Protein AF-A0A356PAI2-F1 (afdb_monomer)

Radius of gyration: 28.38 Å; Cα contacts (8 Å, |Δi|>4): 98; chains: 1; bounding box: 57×44×87 Å

Secondary structure (DSSP, 8-state):
-------HHHHHHHHHHHHHHHHHHHHHHHHHSS-HHHHHHHHHHHHTTT-THHHHTTS-HHHHHHHHHHHHHTT--SS---EEEEEEEEGGGTEEEEEEE-SS-EEEEEEES-GGG------SSTTT----TT-

Structure (mmCIF, N/CA/C/O backbone):
data_AF-A0A356PAI2-F1
#
_entry.id   AF-A0A356PAI2-F1
#
loop_
_atom_site.group_PDB
_atom_site.id
_atom_site.type_symbol
_atom_site.label_atom_id
_atom_site.label_alt_id
_atom_site.label_comp_id
_atom_site.label_asym_id
_atom_site.label_entity_id
_atom_site.label_seq_id
_atom_site.pdbx_PDB_ins_code
_atom_site.Cartn_x
_atom_site.Cartn_y
_atom_site.Cartn_z
_atom_site.occupancy
_atom_site.B_iso_or_equiv
_atom_site.auth_seq_id
_atom_site.auth_comp_id
_atom_site.auth_asym_id
_atom_site.auth_atom_id
_atom_site.pdbx_PDB_model_num
ATOM 1 N N . MET A 1 1 ? -6.236 26.605 50.084 1.00 41.16 1 MET A N 1
ATOM 2 C CA . MET A 1 1 ? -6.522 26.037 48.746 1.00 41.16 1 MET A CA 1
ATOM 3 C C . MET A 1 1 ? -6.386 24.516 48.831 1.00 41.16 1 MET A C 1
ATOM 5 O O . MET A 1 1 ? -5.273 24.022 48.938 1.00 41.16 1 MET A O 1
ATOM 9 N N . LYS A 1 2 ? -7.498 23.771 48.929 1.00 40.19 2 LYS A N 1
ATOM 10 C CA . LYS A 1 2 ? -7.482 22.296 49.019 1.00 40.19 2 LYS A CA 1
ATOM 11 C C . LYS A 1 2 ? -7.104 21.744 47.644 1.00 40.19 2 LYS A C 1
ATOM 13 O O . LYS A 1 2 ? -7.922 21.779 46.730 1.00 40.19 2 LYS A O 1
ATOM 18 N N . THR A 1 3 ? -5.875 21.265 47.484 1.00 48.00 3 THR A N 1
ATOM 19 C CA . THR A 1 3 ? -5.478 20.542 46.275 1.00 48.00 3 THR A CA 1
ATOM 20 C C . THR A 1 3 ? -6.226 19.213 46.266 1.00 48.00 3 THR A C 1
ATOM 22 O O . THR A 1 3 ? -5.982 18.320 47.078 1.00 48.00 3 THR A O 1
ATOM 25 N N . GLN A 1 4 ? -7.229 19.118 45.394 1.00 59.03 4 GLN A N 1
ATOM 26 C CA . GLN A 1 4 ? -7.939 17.878 45.116 1.00 59.03 4 GLN A CA 1
ATOM 27 C C . GLN A 1 4 ? -6.893 16.865 44.649 1.00 59.03 4 GLN A C 1
ATOM 29 O O . GLN A 1 4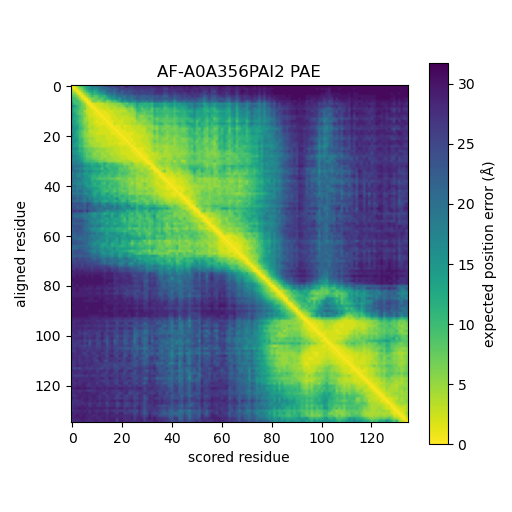 ? -6.366 16.974 43.543 1.00 59.03 4 GLN A O 1
ATOM 34 N N . LYS A 1 5 ? -6.532 15.910 45.512 1.00 60.31 5 LYS A N 1
ATOM 35 C CA . LYS A 1 5 ? -5.698 14.774 45.120 1.00 60.31 5 LYS A CA 1
ATOM 36 C C . LYS A 1 5 ? -6.541 13.946 44.161 1.00 60.31 5 LYS A C 1
ATOM 38 O O . LYS A 1 5 ? -7.322 13.099 44.590 1.00 60.31 5 LYS A O 1
ATOM 43 N N . ILE A 1 6 ? -6.434 14.249 42.870 1.00 64.94 6 ILE A N 1
ATOM 44 C CA . ILE A 1 6 ? -7.003 13.434 41.804 1.00 64.94 6 ILE A CA 1
ATOM 45 C C . ILE A 1 6 ? -6.594 11.994 42.112 1.00 64.94 6 ILE A C 1
ATOM 47 O O . ILE A 1 6 ? -5.418 11.715 42.353 1.00 64.94 6 ILE A O 1
ATOM 51 N N . LYS A 1 7 ? -7.568 11.085 42.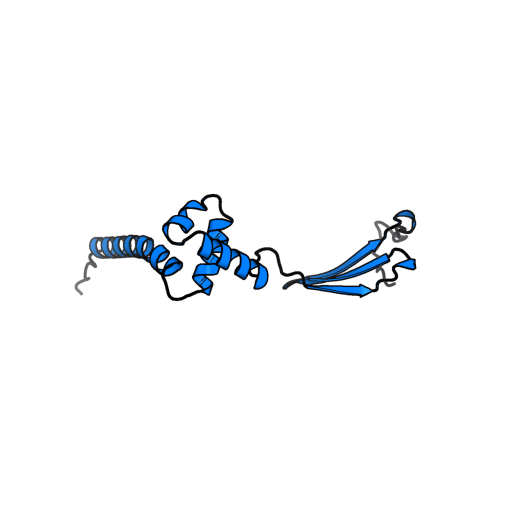199 1.00 72.44 7 LYS A N 1
ATOM 52 C CA . LYS A 1 7 ? -7.312 9.676 42.501 1.00 72.44 7 LYS A CA 1
ATOM 53 C C . LYS A 1 7 ? -6.610 9.059 41.289 1.00 72.44 7 LYS A C 1
ATOM 55 O O . LYS A 1 7 ? -7.256 8.418 40.471 1.00 72.44 7 LYS A O 1
ATOM 60 N N . VAL A 1 8 ? -5.297 9.259 41.160 1.00 77.25 8 VAL A N 1
ATOM 61 C CA . VAL A 1 8 ? -4.484 8.799 40.018 1.00 7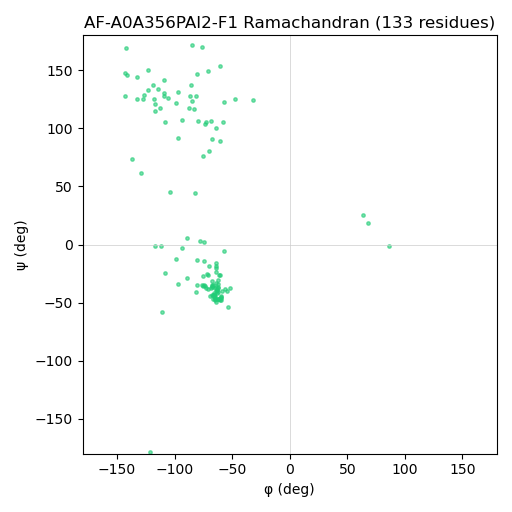7.25 8 VAL A CA 1
ATOM 62 C C . VAL A 1 8 ? -4.697 7.306 39.760 1.00 77.25 8 VAL A C 1
ATOM 64 O O . VAL A 1 8 ? -4.842 6.907 38.614 1.00 77.25 8 VAL A O 1
ATOM 67 N N . LYS A 1 9 ? -4.858 6.494 40.817 1.00 78.94 9 LYS A N 1
ATOM 68 C CA . LYS A 1 9 ? -5.228 5.069 40.713 1.00 78.94 9 LYS A CA 1
ATOM 69 C C . LYS A 1 9 ? -6.539 4.824 39.950 1.00 78.94 9 LYS A C 1
ATOM 71 O O . LYS A 1 9 ? -6.630 3.868 39.194 1.00 78.94 9 LYS A O 1
ATOM 76 N N . MET A 1 10 ? -7.541 5.681 40.135 1.00 81.50 10 MET A N 1
ATOM 77 C CA . MET A 1 10 ? -8.848 5.581 39.479 1.00 81.50 10 MET A CA 1
ATOM 78 C C . MET A 1 10 ? -8.778 6.025 38.011 1.00 81.50 10 MET A C 1
ATOM 80 O O . MET A 1 10 ? -9.404 5.400 37.165 1.00 81.50 10 MET A O 1
ATOM 84 N N . ILE A 1 11 ? -7.961 7.037 37.692 1.00 84.25 11 ILE A N 1
ATOM 85 C CA . ILE A 1 11 ? -7.682 7.427 36.299 1.00 84.25 11 ILE A CA 1
ATOM 86 C C . ILE A 1 11 ? -6.901 6.329 35.574 1.00 84.25 11 ILE A C 1
ATOM 88 O O . ILE A 1 11 ? -7.244 5.977 34.451 1.00 84.25 11 ILE A O 1
ATOM 92 N N . LEU A 1 12 ? -5.891 5.742 36.221 1.00 84.69 12 LEU A N 1
ATOM 93 C CA . LEU A 1 12 ? -5.105 4.654 35.638 1.00 84.69 12 LEU A CA 1
ATOM 94 C C . LEU A 1 12 ? -5.974 3.415 35.372 1.00 84.69 12 LEU A C 1
ATOM 96 O O . LEU A 1 12 ? -5.882 2.819 34.303 1.00 84.69 12 LEU A O 1
ATOM 100 N N . ALA A 1 13 ? -6.867 3.076 36.308 1.00 86.81 13 ALA A N 1
ATOM 101 C CA . ALA A 1 13 ? -7.848 2.009 36.124 1.00 86.81 13 ALA A CA 1
ATOM 102 C C . ALA A 1 13 ? -8.838 2.320 34.987 1.00 86.81 13 ALA A C 1
ATOM 104 O O . ALA A 1 13 ? -9.156 1.435 34.198 1.00 86.81 13 ALA A O 1
ATOM 105 N N . PHE A 1 14 ? -9.285 3.573 34.858 1.00 90.19 14 PHE A N 1
ATOM 106 C CA . PHE A 1 14 ? -10.175 4.004 33.777 1.00 90.19 14 PHE A CA 1
ATOM 107 C C . PHE A 1 14 ? -9.506 3.926 32.397 1.00 90.19 14 PHE A C 1
ATOM 109 O O . PHE A 1 14 ? -10.118 3.437 31.448 1.00 90.19 14 PHE A O 1
ATOM 116 N N . ILE A 1 15 ? -8.247 4.361 32.279 1.00 89.81 15 ILE A N 1
ATOM 117 C CA . ILE A 1 15 ? -7.477 4.265 31.029 1.00 89.81 15 ILE A CA 1
ATOM 118 C C . ILE A 1 15 ? -7.236 2.798 30.672 1.00 89.81 15 ILE A C 1
ATOM 120 O O . ILE A 1 15 ? -7.481 2.405 29.535 1.00 89.81 15 ILE A O 1
ATOM 124 N N . GLY A 1 16 ? -6.823 1.975 31.642 1.00 90.50 16 GLY A N 1
ATOM 125 C CA . GLY A 1 16 ? -6.622 0.540 31.430 1.00 90.50 16 GLY A CA 1
ATOM 126 C C . GLY A 1 16 ? -7.901 -0.165 30.976 1.00 90.50 16 GLY A C 1
ATOM 127 O O . GLY A 1 16 ? -7.876 -0.921 30.008 1.00 90.50 16 GLY A O 1
ATOM 128 N N . TYR A 1 17 ? -9.035 0.141 31.612 1.00 92.75 17 TYR A N 1
ATOM 129 C CA . TYR A 1 17 ? -10.336 -0.397 31.218 1.00 92.75 17 TYR A CA 1
ATOM 130 C C . TYR A 1 17 ? -10.716 0.000 29.788 1.00 92.75 17 TYR A C 1
ATOM 132 O O . TYR A 1 17 ? -11.075 -0.865 28.993 1.00 92.75 17 TYR A O 1
ATOM 140 N N . ASN A 1 18 ? -10.586 1.282 29.431 1.00 90.06 18 ASN A N 1
ATOM 141 C CA . ASN A 1 18 ? -10.884 1.745 28.074 1.00 90.06 18 ASN A CA 1
ATOM 142 C C . ASN A 1 18 ? -9.964 1.107 27.034 1.00 90.06 18 ASN A C 1
ATOM 144 O O . ASN A 1 18 ? -10.432 0.774 25.953 1.00 90.06 18 ASN A O 1
ATOM 148 N N . LEU A 1 19 ? -8.684 0.896 27.351 1.00 91.69 19 LEU A N 1
ATOM 149 C CA . LEU A 1 19 ? -7.746 0.262 26.428 1.00 91.69 19 LEU A CA 1
ATOM 150 C C . LEU A 1 19 ? -8.142 -1.192 26.141 1.00 91.69 19 LEU A C 1
ATOM 152 O O . LEU A 1 19 ? -8.151 -1.615 24.986 1.00 91.69 19 LEU A O 1
ATOM 156 N N . ILE A 1 20 ? -8.512 -1.943 27.182 1.00 91.94 20 ILE A N 1
ATOM 157 C CA . ILE A 1 20 ? -8.961 -3.337 27.056 1.00 91.94 20 ILE A CA 1
ATOM 158 C C . ILE A 1 20 ? -10.287 -3.389 26.294 1.00 91.94 20 I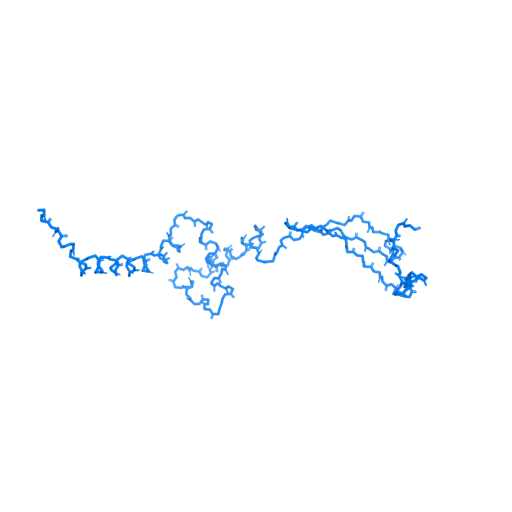LE A C 1
ATOM 160 O O . ILE A 1 20 ? -10.428 -4.158 25.345 1.00 91.94 20 ILE A O 1
ATOM 164 N N . PHE A 1 21 ? -11.237 -2.532 26.668 1.00 91.75 21 PHE A N 1
ATOM 165 C CA . PHE A 1 21 ? -12.538 -2.446 26.017 1.00 91.75 21 PHE A CA 1
ATOM 166 C C . PHE A 1 21 ? -12.401 -2.092 24.532 1.00 91.75 21 PHE A C 1
ATOM 168 O O . PHE A 1 21 ? -12.951 -2.788 23.683 1.00 91.75 21 PHE A O 1
ATOM 175 N N . ALA A 1 22 ? -11.600 -1.077 24.202 1.00 87.62 22 ALA A N 1
ATOM 176 C CA . ALA A 1 22 ? -11.322 -0.683 22.826 1.00 87.62 22 ALA A CA 1
ATOM 177 C C . ALA A 1 22 ? -10.603 -1.789 22.043 1.00 87.62 22 ALA A C 1
ATOM 179 O O . ALA A 1 22 ? -10.952 -2.027 20.893 1.00 87.62 22 ALA A O 1
ATOM 180 N N . SER A 1 23 ? -9.658 -2.507 22.657 1.00 86.44 23 SER A N 1
ATOM 181 C CA . SER A 1 23 ? -8.946 -3.611 21.993 1.00 86.44 23 SER A CA 1
ATOM 182 C C . SER A 1 23 ? -9.876 -4.765 21.615 1.00 86.44 23 SER A C 1
ATOM 184 O O . SER A 1 23 ? -9.669 -5.401 20.586 1.00 86.44 23 SER A O 1
ATOM 186 N N . ILE A 1 24 ? -10.914 -5.024 22.414 1.00 87.19 24 ILE A N 1
ATOM 187 C CA . ILE A 1 24 ? -11.915 -6.060 22.122 1.00 87.19 24 ILE A CA 1
ATOM 188 C C . ILE A 1 24 ? -12.959 -5.543 21.123 1.00 87.19 24 ILE A C 1
ATOM 190 O O . ILE A 1 24 ? -13.359 -6.263 20.208 1.00 87.19 24 ILE A O 1
ATOM 194 N N . LEU A 1 25 ? -13.397 -4.290 21.269 1.00 85.94 25 LEU A N 1
ATOM 195 C CA . LEU A 1 25 ? -14.444 -3.701 20.436 1.00 85.94 25 LEU A CA 1
ATOM 196 C C . LEU A 1 25 ? -13.951 -3.374 19.017 1.00 85.94 25 LEU A C 1
ATOM 198 O O . LEU A 1 25 ? -14.703 -3.534 18.058 1.00 85.94 25 LEU A O 1
ATOM 202 N N . ALA A 1 26 ? -12.695 -2.950 18.866 1.00 80.62 26 ALA A N 1
ATOM 203 C CA . ALA A 1 26 ? -12.105 -2.565 17.585 1.00 80.62 26 ALA A CA 1
ATOM 204 C C . ALA A 1 26 ? -12.228 -3.650 16.496 1.00 80.62 26 ALA A C 1
ATOM 206 O O . ALA A 1 26 ? -12.787 -3.338 15.443 1.00 80.62 26 ALA A O 1
ATOM 207 N N . PRO A 1 27 ? -11.799 -4.915 16.699 1.00 79.44 27 PRO A N 1
ATOM 208 C CA . PRO A 1 27 ? -11.968 -5.949 15.678 1.00 79.44 27 PRO A CA 1
ATOM 209 C C . PRO A 1 27 ? -13.447 -6.223 15.371 1.00 79.44 27 PRO A C 1
ATOM 211 O O . PRO A 1 27 ? -13.804 -6.400 14.208 1.00 79.44 27 PRO A O 1
ATOM 214 N N . PHE A 1 28 ? -14.334 -6.169 16.370 1.00 81.31 28 PHE A N 1
ATOM 215 C CA . PHE A 1 28 ? -15.775 -6.314 16.144 1.00 81.31 28 PHE A CA 1
ATOM 216 C C . PHE A 1 28 ? -16.335 -5.213 15.238 1.00 81.31 28 PHE A C 1
ATOM 218 O O . PHE A 1 28 ? -17.040 -5.512 14.278 1.00 81.31 28 PHE A O 1
ATOM 225 N N . VAL A 1 29 ? -15.998 -3.948 15.493 1.00 81.62 29 VAL A N 1
ATOM 226 C CA . VAL A 1 29 ? -16.466 -2.815 14.678 1.00 81.62 29 VAL A CA 1
ATOM 227 C C . VAL A 1 29 ? -15.867 -2.853 13.272 1.00 81.62 29 VAL A C 1
ATOM 229 O O . VAL A 1 29 ? -16.558 -2.533 12.311 1.00 81.62 29 VAL A O 1
ATOM 232 N N . VAL A 1 30 ? -14.614 -3.280 13.123 1.00 78.94 30 VAL A N 1
ATOM 233 C CA . VAL A 1 30 ? -13.957 -3.363 11.810 1.00 78.94 30 VAL A CA 1
ATOM 234 C C . VAL A 1 30 ? -14.558 -4.471 10.939 1.00 78.94 30 VAL A C 1
ATOM 236 O O . VAL A 1 30 ? -14.819 -4.236 9.762 1.00 78.94 30 VAL A O 1
ATOM 239 N N . PHE A 1 31 ? -14.815 -5.664 11.490 1.00 73.56 31 PHE A N 1
ATOM 240 C CA . PHE A 1 31 ? -15.302 -6.801 10.695 1.00 73.56 31 PHE A CA 1
ATOM 241 C C . PHE A 1 31 ? -16.834 -6.890 10.581 1.00 73.56 31 PHE A C 1
ATOM 243 O O . PHE A 1 31 ? -17.333 -7.403 9.577 1.00 73.56 31 PHE A O 1
ATOM 250 N N . LYS A 1 32 ? -17.590 -6.407 11.578 1.00 72.69 32 LYS A N 1
ATOM 251 C CA . LYS A 1 32 ? -19.070 -6.447 11.617 1.00 72.69 32 LYS A CA 1
ATOM 252 C C . LYS A 1 32 ? -19.730 -5.067 11.497 1.00 72.69 32 LYS A C 1
ATOM 254 O O . LYS A 1 32 ? -20.956 -4.986 11.536 1.00 72.69 32 LYS A O 1
ATOM 259 N N . GLY A 1 33 ? -18.957 -3.988 11.399 1.00 76.56 33 GLY A N 1
ATOM 260 C CA . GLY A 1 33 ? -19.497 -2.634 11.280 1.00 76.56 33 GLY A CA 1
ATOM 261 C C . GLY A 1 33 ? -20.040 -2.300 9.883 1.00 76.56 33 GLY A C 1
ATOM 262 O O . GLY A 1 33 ? -19.806 -3.040 8.929 1.00 76.56 33 GLY A O 1
ATOM 263 N N . PRO A 1 34 ? -20.731 -1.153 9.741 1.00 76.12 34 PRO A N 1
ATOM 264 C CA . PRO A 1 34 ? -21.356 -0.715 8.488 1.00 76.12 34 PRO A CA 1
ATOM 265 C C . PRO A 1 34 ? -20.368 -0.110 7.471 1.00 76.12 34 PRO A C 1
ATOM 267 O O . PRO A 1 34 ? -20.779 0.387 6.428 1.00 76.12 34 PRO A O 1
ATOM 270 N N . PHE A 1 35 ? -19.067 -0.093 7.776 1.00 76.31 35 PHE A N 1
ATOM 271 C CA . PHE A 1 35 ? -18.053 0.590 6.975 1.00 76.31 35 PHE A CA 1
ATOM 272 C C . PHE A 1 35 ? -17.354 -0.381 6.022 1.00 76.31 35 PHE A C 1
ATOM 274 O O . PHE A 1 35 ? -16.337 -0.984 6.371 1.00 76.31 35 PHE A O 1
ATOM 281 N N . GLU A 1 36 ? -17.870 -0.501 4.798 1.00 69.25 36 GLU A N 1
ATOM 282 C CA . GLU A 1 36 ? -17.323 -1.433 3.803 1.00 69.25 36 GLU A CA 1
ATOM 283 C C . GLU A 1 36 ? -15.849 -1.163 3.470 1.00 69.25 36 GLU A C 1
ATOM 285 O O . GLU A 1 36 ? -15.063 -2.102 3.425 1.00 69.25 36 GLU A O 1
ATOM 290 N N . ALA A 1 37 ? -15.432 0.103 3.349 1.00 71.81 37 ALA A N 1
ATOM 291 C CA . ALA A 1 37 ? -14.041 0.459 3.043 1.00 71.81 37 ALA A CA 1
ATOM 292 C C . ALA A 1 37 ? -13.036 0.047 4.142 1.00 71.81 37 ALA A C 1
ATOM 294 O O . ALA A 1 37 ? -11.912 -0.360 3.855 1.00 71.81 37 ALA A O 1
ATOM 295 N N . LEU A 1 38 ? -13.430 0.131 5.419 1.00 72.69 38 LEU A N 1
ATOM 296 C CA . LEU A 1 38 ? -12.581 -0.324 6.529 1.00 72.69 38 LEU A CA 1
ATOM 297 C C . LEU A 1 38 ? -12.489 -1.850 6.555 1.00 72.69 38 LEU A C 1
ATOM 299 O O . LEU A 1 38 ? -11.412 -2.398 6.795 1.00 72.69 38 LEU A O 1
ATOM 303 N N . LYS A 1 39 ? -13.603 -2.526 6.260 1.00 73.12 39 LYS A N 1
ATOM 304 C CA . LYS A 1 39 ? -13.670 -3.981 6.139 1.00 73.12 39 LYS A CA 1
ATOM 305 C C . LYS A 1 39 ? -12.783 -4.478 4.994 1.00 73.12 39 LYS A C 1
ATOM 307 O O . LYS A 1 39 ? -11.994 -5.393 5.213 1.00 73.12 39 LYS A O 1
ATOM 312 N N . THR A 1 40 ? -12.844 -3.863 3.810 1.00 72.00 40 THR A N 1
ATOM 313 C CA . THR A 1 40 ? -12.027 -4.274 2.654 1.00 72.00 40 THR A CA 1
ATOM 314 C C . THR A 1 40 ? -10.535 -4.062 2.879 1.00 72.00 40 THR A C 1
ATOM 316 O O . THR A 1 40 ? -9.742 -4.959 2.580 1.00 72.00 40 THR A O 1
ATOM 319 N N . MET A 1 41 ? -10.147 -2.936 3.483 1.00 75.06 41 MET A N 1
ATOM 320 C CA . MET A 1 41 ? -8.758 -2.653 3.848 1.00 75.06 41 MET A CA 1
ATOM 321 C C . MET A 1 41 ? -8.233 -3.633 4.906 1.00 75.06 41 MET A C 1
ATOM 323 O O . MET A 1 41 ? -7.140 -4.178 4.753 1.00 75.06 41 MET A O 1
ATOM 327 N N . ALA A 1 42 ? -9.000 -3.884 5.970 1.00 73.12 42 ALA A N 1
ATOM 328 C CA . ALA A 1 42 ? -8.592 -4.792 7.039 1.00 73.12 42 ALA A CA 1
ATOM 329 C C . ALA A 1 42 ? -8.479 -6.242 6.547 1.00 73.12 42 ALA A C 1
ATOM 331 O O . ALA A 1 42 ? -7.495 -6.916 6.849 1.00 73.12 42 ALA A O 1
ATOM 332 N N . VAL A 1 43 ? -9.445 -6.710 5.751 1.00 73.88 43 VAL A N 1
ATOM 333 C CA . VAL A 1 43 ? -9.410 -8.044 5.135 1.00 73.88 43 VAL A CA 1
ATOM 334 C C . VAL A 1 43 ? -8.215 -8.168 4.193 1.00 73.88 43 VAL A C 1
ATOM 336 O O . VAL A 1 43 ? -7.468 -9.133 4.312 1.00 73.88 43 VAL A O 1
ATOM 339 N N . GLY A 1 44 ? -7.973 -7.183 3.324 1.00 71.19 44 GLY A N 1
ATOM 340 C CA . GLY A 1 44 ? -6.817 -7.183 2.423 1.00 71.19 44 GLY A CA 1
ATOM 341 C C . GLY A 1 44 ? -5.482 -7.221 3.175 1.00 71.19 44 GLY A C 1
ATOM 342 O O . GLY A 1 44 ? -4.619 -8.043 2.868 1.00 71.19 44 GLY A O 1
ATOM 343 N N . ALA A 1 45 ? -5.328 -6.394 4.212 1.00 72.69 45 ALA A N 1
ATOM 344 C CA . ALA A 1 45 ? -4.109 -6.339 5.018 1.00 72.69 45 ALA A CA 1
ATOM 345 C C . ALA A 1 45 ? -3.860 -7.632 5.811 1.00 72.69 45 ALA A C 1
ATOM 347 O O . ALA A 1 45 ? -2.735 -8.133 5.839 1.00 72.69 45 ALA A O 1
ATOM 348 N N . VAL A 1 46 ? -4.892 -8.195 6.448 1.00 72.19 46 VAL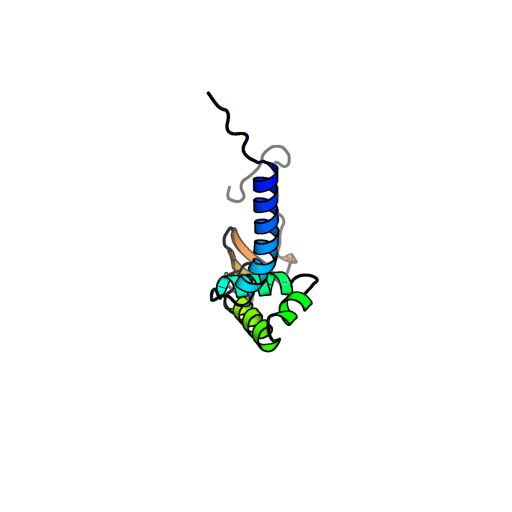 A N 1
ATOM 349 C CA . VAL A 1 46 ? -4.748 -9.413 7.262 1.00 72.19 46 VAL A CA 1
ATOM 350 C C . VAL A 1 46 ? -4.617 -10.656 6.386 1.00 72.19 46 VAL A C 1
ATOM 352 O O . VAL A 1 46 ? -3.848 -11.552 6.726 1.00 72.19 46 VAL A O 1
ATOM 355 N N . ALA A 1 47 ? -5.296 -10.715 5.243 1.00 67.56 47 ALA A N 1
ATOM 356 C CA . ALA A 1 47 ? -5.183 -11.856 4.346 1.00 67.56 47 ALA A CA 1
ATOM 357 C C . ALA A 1 47 ? -3.872 -11.870 3.543 1.00 67.56 47 ALA A C 1
ATOM 359 O O . ALA A 1 47 ? -3.363 -12.944 3.239 1.00 67.56 47 ALA A O 1
ATOM 360 N N . THR A 1 48 ? -3.274 -10.701 3.287 1.00 67.31 48 THR A N 1
ATOM 361 C CA . THR A 1 48 ? -1.886 -10.595 2.789 1.00 67.31 48 THR A CA 1
ATOM 362 C C . THR A 1 48 ? -0.853 -10.882 3.897 1.00 67.31 48 THR A C 1
ATOM 364 O O . THR A 1 48 ? 0.328 -11.094 3.625 1.00 67.31 48 THR A O 1
ATOM 367 N N . SER A 1 49 ? -1.271 -10.897 5.167 1.00 65.06 49 SER A N 1
ATOM 368 C CA . SER A 1 49 ? -0.406 -11.186 6.316 1.00 65.06 49 SER A CA 1
ATOM 369 C C . SER A 1 49 ? -0.262 -12.694 6.581 1.00 65.06 49 SER A C 1
ATOM 371 O O . SER A 1 49 ? -0.959 -13.537 6.023 1.00 65.06 49 SER A O 1
ATOM 373 N N . ARG A 1 50 ? 0.641 -13.055 7.501 1.00 63.06 50 ARG A N 1
ATOM 374 C CA . ARG A 1 50 ? 0.957 -14.444 7.898 1.00 63.06 50 ARG A CA 1
ATOM 375 C C . ARG A 1 50 ? -0.110 -15.104 8.786 1.00 63.06 50 ARG A C 1
ATOM 377 O O . ARG A 1 50 ? 0.078 -16.245 9.202 1.00 63.06 50 ARG A O 1
ATOM 384 N N . HIS A 1 51 ? -1.212 -14.412 9.082 1.00 66.56 51 HIS A N 1
ATOM 385 C CA . HIS A 1 51 ? -2.295 -14.903 9.943 1.00 66.56 51 HIS A CA 1
ATOM 386 C C . HIS A 1 51 ? -3.685 -14.753 9.292 1.00 66.56 51 HIS A C 1
ATOM 388 O O . HIS A 1 51 ? -4.564 -14.097 9.856 1.00 66.56 51 HIS A O 1
ATOM 394 N N . PRO A 1 52 ? -3.937 -15.403 8.139 1.00 65.19 52 PRO A N 1
ATOM 395 C CA . PRO A 1 52 ? -5.227 -15.322 7.442 1.00 65.19 52 PRO A CA 1
ATOM 396 C C . PRO A 1 52 ? -6.394 -15.920 8.253 1.00 65.19 52 PRO A C 1
ATOM 398 O O . PRO A 1 52 ? -7.553 -15.571 8.041 1.00 65.19 52 PRO A O 1
ATOM 401 N N . GLN A 1 53 ? -6.092 -16.777 9.233 1.00 67.12 53 GLN A N 1
ATOM 402 C CA . GLN A 1 53 ? -7.063 -17.438 10.115 1.00 67.12 53 GLN A CA 1
ATOM 403 C C . GLN A 1 53 ? -7.892 -16.451 10.951 1.00 67.12 53 GLN A C 1
ATOM 405 O O . GLN A 1 53 ? -9.025 -16.752 11.316 1.00 67.12 53 GLN A O 1
ATOM 410 N N . VAL A 1 54 ? -7.356 -15.258 11.235 1.00 68.19 54 VAL A N 1
ATOM 411 C CA . VAL A 1 54 ? -8.057 -14.252 12.046 1.00 68.19 54 VAL A CA 1
ATOM 412 C C . VAL A 1 54 ? -9.281 -13.709 11.309 1.00 68.19 54 VAL A C 1
ATOM 414 O O . VAL A 1 54 ? -10.309 -13.479 11.932 1.00 68.19 54 VAL A O 1
ATOM 417 N N . VAL A 1 55 ? -9.214 -13.563 9.984 1.00 66.62 55 VAL A N 1
ATOM 418 C CA . VAL A 1 55 ? -10.343 -13.063 9.180 1.00 66.62 55 VAL A CA 1
ATOM 419 C C . VAL A 1 55 ? -11.448 -14.113 9.069 1.00 66.62 55 VAL A C 1
ATOM 421 O O . VAL A 1 55 ? -12.628 -13.778 9.154 1.00 66.62 55 VAL A O 1
ATOM 424 N N . GLN A 1 56 ? -11.066 -15.386 8.952 1.00 67.44 56 GLN A N 1
ATOM 425 C CA . GLN A 1 56 ? -11.990 -16.517 8.805 1.00 67.44 56 GLN A CA 1
ATOM 426 C C . GLN A 1 56 ? -12.888 -16.728 10.035 1.00 67.44 56 GLN A C 1
ATOM 428 O O . GLN A 1 56 ? -13.973 -17.288 9.918 1.00 67.44 56 GLN A O 1
ATOM 433 N N . LEU A 1 57 ? -12.468 -16.258 11.217 1.00 68.50 57 LEU A N 1
ATOM 434 C CA . LEU A 1 57 ? -13.290 -16.297 12.433 1.00 68.50 57 LEU A CA 1
ATOM 435 C C . LEU A 1 57 ? -14.461 -15.304 12.396 1.00 68.50 57 LEU A C 1
ATOM 437 O O . LEU A 1 57 ? -15.471 -15.525 13.063 1.00 68.50 57 LEU A O 1
ATOM 441 N N . PHE A 1 58 ? -14.338 -14.214 11.634 1.00 68.69 58 PHE A N 1
ATOM 442 C CA . PHE A 1 58 ? -15.348 -13.154 11.579 1.00 68.69 58 PHE A CA 1
ATOM 443 C C . PHE A 1 58 ? -16.136 -13.129 10.264 1.00 68.69 58 PHE A C 1
ATOM 445 O O . PHE A 1 58 ? -17.266 -12.628 10.255 1.00 68.69 58 PHE A O 1
ATOM 452 N N . LEU A 1 59 ? -15.565 -13.661 9.177 1.00 70.75 59 LEU A N 1
ATOM 453 C CA . LEU A 1 59 ? -16.115 -13.631 7.821 1.00 70.75 59 LEU A CA 1
ATOM 454 C C . LEU A 1 59 ? -16.060 -15.010 7.157 1.00 70.75 59 LEU A C 1
ATOM 456 O O . LEU A 1 59 ? -15.109 -15.765 7.337 1.00 70.75 59 LEU A O 1
ATOM 460 N N . SER A 1 60 ? -17.082 -15.322 6.356 1.00 75.06 60 SER A N 1
ATOM 461 C CA . SER A 1 60 ? -17.111 -16.541 5.540 1.00 75.06 60 SER A CA 1
ATOM 462 C C . SER A 1 60 ? -16.111 -16.447 4.384 1.00 75.06 60 SER A C 1
ATOM 464 O O . SER A 1 60 ? -15.903 -15.362 3.841 1.00 75.06 60 SER A O 1
ATOM 466 N N . GLN A 1 61 ? -15.544 -17.580 3.953 1.00 69.19 61 GLN A N 1
ATOM 467 C CA . GLN A 1 61 ? -14.573 -17.632 2.847 1.00 69.19 61 GLN A CA 1
ATOM 468 C C . GLN A 1 61 ? -15.105 -16.978 1.565 1.00 69.19 61 GLN A C 1
ATOM 470 O O . GLN A 1 61 ? -14.405 -16.194 0.940 1.00 69.19 61 GLN A O 1
ATOM 475 N N . ALA A 1 62 ? -16.385 -17.187 1.242 1.00 68.75 62 ALA A N 1
ATOM 476 C CA . ALA A 1 62 ? -17.013 -16.572 0.071 1.00 68.75 62 ALA A CA 1
ATOM 477 C C . ALA A 1 62 ? -17.049 -15.032 0.140 1.00 68.75 62 ALA A C 1
ATOM 479 O O . ALA A 1 62 ? -17.021 -14.348 -0.880 1.00 68.75 62 ALA A O 1
ATOM 480 N N . GLU A 1 63 ? -17.127 -14.472 1.345 1.00 68.94 63 GLU A N 1
ATOM 481 C CA . GLU A 1 63 ? -17.151 -13.028 1.568 1.00 68.94 63 GLU A CA 1
ATOM 482 C C . GLU A 1 63 ? -15.739 -12.437 1.515 1.00 68.94 63 GLU A C 1
ATOM 484 O O . GLU A 1 63 ? -15.551 -11.337 0.999 1.00 68.94 63 GLU A O 1
ATOM 489 N N . ILE A 1 64 ? -14.745 -13.197 1.983 1.00 70.94 64 ILE A N 1
ATOM 490 C CA . ILE A 1 64 ? -13.321 -12.866 1.863 1.00 70.94 64 ILE A CA 1
ATOM 491 C C . ILE A 1 64 ? -12.920 -12.838 0.388 1.00 70.94 64 ILE A C 1
ATOM 493 O O . ILE A 1 64 ? -12.368 -11.836 -0.059 1.00 70.94 64 ILE A O 1
ATOM 497 N N . ASP A 1 65 ? -13.273 -13.872 -0.377 1.00 71.94 65 ASP A N 1
ATOM 498 C CA . ASP A 1 65 ? -12.979 -13.949 -1.810 1.00 71.94 65 ASP A CA 1
ATOM 499 C C . ASP A 1 65 ? -13.665 -12.817 -2.573 1.00 71.94 65 ASP A C 1
ATOM 501 O O . ASP A 1 65 ? -13.058 -12.184 -3.434 1.00 71.94 65 ASP A O 1
ATOM 505 N N . ARG A 1 66 ? -14.917 -12.488 -2.231 1.00 73.50 66 ARG A N 1
ATOM 506 C CA . ARG A 1 66 ? -15.613 -11.342 -2.829 1.00 73.50 66 ARG A CA 1
ATOM 507 C C . ARG A 1 66 ? -14.875 -10.033 -2.561 1.00 73.50 66 ARG A C 1
ATOM 509 O O . ARG A 1 66 ? -14.714 -9.236 -3.475 1.00 73.50 66 ARG A O 1
ATOM 516 N N . ILE A 1 67 ? -14.422 -9.812 -1.329 1.00 71.62 67 ILE A N 1
ATOM 517 C CA . ILE A 1 67 ? -13.683 -8.605 -0.939 1.00 71.62 67 ILE A CA 1
ATOM 518 C C . ILE A 1 67 ? -12.298 -8.557 -1.596 1.00 71.62 67 ILE A C 1
ATOM 520 O O . ILE A 1 67 ? -11.862 -7.484 -2.003 1.00 71.62 67 ILE A O 1
ATOM 524 N N . MET A 1 68 ? -11.614 -9.693 -1.736 1.00 67.06 68 MET A N 1
ATOM 525 C CA . MET A 1 68 ? -10.341 -9.771 -2.455 1.00 67.06 68 MET A CA 1
ATOM 526 C C . MET A 1 68 ? -10.508 -9.455 -3.940 1.00 67.06 68 MET A C 1
ATOM 528 O O . MET A 1 68 ? -9.787 -8.603 -4.447 1.00 67.06 68 MET A O 1
ATOM 532 N N . ASN A 1 69 ? -11.498 -10.056 -4.606 1.00 66.19 69 ASN A N 1
ATOM 533 C CA . ASN A 1 69 ? -11.797 -9.769 -6.012 1.00 66.19 69 ASN A CA 1
ATOM 534 C C . ASN A 1 69 ? -12.227 -8.304 -6.209 1.00 66.19 69 ASN A C 1
ATOM 536 O O . ASN A 1 69 ? -11.791 -7.652 -7.151 1.00 66.19 69 ASN A O 1
ATOM 540 N N . LEU A 1 70 ? -13.018 -7.741 -5.285 1.00 62.84 70 LEU A N 1
ATOM 541 C CA . LEU A 1 70 ? -13.363 -6.315 -5.304 1.00 62.84 70 LEU A CA 1
ATOM 542 C C . LEU A 1 70 ? -12.136 -5.418 -5.093 1.00 62.84 70 LEU A C 1
ATOM 544 O O . LEU A 1 70 ? -12.051 -4.380 -5.735 1.00 62.84 70 LEU A O 1
ATOM 548 N N . ASN A 1 71 ? -11.175 -5.794 -4.244 1.00 57.03 71 ASN A N 1
ATOM 549 C CA . ASN A 1 71 ? -9.919 -5.051 -4.086 1.00 57.03 71 ASN A CA 1
ATOM 550 C C . ASN A 1 71 ? -9.042 -5.118 -5.350 1.00 57.03 71 ASN A C 1
ATOM 552 O O . ASN A 1 71 ? -8.375 -4.130 -5.667 1.00 57.03 71 ASN A O 1
ATOM 556 N N . GLU A 1 72 ? -9.054 -6.242 -6.075 1.00 55.06 72 GLU A N 1
ATOM 557 C CA . GLU A 1 72 ? -8.382 -6.378 -7.374 1.00 55.06 72 GLU A CA 1
ATOM 558 C C . GLU A 1 72 ? -9.041 -5.507 -8.456 1.00 55.06 72 GLU A C 1
ATOM 560 O O . GLU A 1 72 ? -8.336 -4.802 -9.179 1.00 55.06 72 GLU A O 1
ATOM 565 N N . GLU A 1 73 ? -10.376 -5.472 -8.528 1.00 50.28 73 GLU A N 1
ATOM 566 C CA . GLU A 1 73 ? -11.114 -4.643 -9.495 1.00 50.28 73 GLU A CA 1
ATOM 567 C C . GLU A 1 73 ? -11.116 -3.145 -9.141 1.00 50.28 73 GLU A C 1
ATOM 569 O O . GLU A 1 73 ? -11.048 -2.293 -10.028 1.00 50.28 73 GLU A O 1
ATOM 574 N N . GLN A 1 74 ? -11.160 -2.795 -7.852 1.00 46.97 74 GLN A N 1
ATOM 575 C CA . GLN A 1 74 ? -11.191 -1.406 -7.366 1.00 46.97 74 GLN A CA 1
ATOM 576 C C . GLN A 1 74 ? -9.794 -0.816 -7.148 1.00 46.97 74 GLN A C 1
ATOM 578 O O . GLN A 1 74 ? -9.664 0.314 -6.676 1.00 46.97 74 GLN A O 1
ATOM 583 N N . GLY A 1 75 ? -8.733 -1.541 -7.512 1.00 45.69 75 GLY A N 1
ATOM 584 C CA . GLY A 1 75 ? -7.372 -1.016 -7.463 1.00 45.69 75 GLY A CA 1
ATOM 585 C C . GLY A 1 75 ? -6.898 -0.675 -6.050 1.00 45.69 75 GLY A C 1
ATOM 586 O O . GLY A 1 75 ? -5.978 0.128 -5.900 1.00 45.69 75 GLY A O 1
ATOM 587 N N . VAL A 1 76 ? -7.453 -1.314 -5.012 1.00 43.81 76 VAL A N 1
ATOM 588 C CA . VAL A 1 76 ? -6.876 -1.306 -3.653 1.00 43.81 76 VAL A CA 1
ATOM 589 C C . VAL A 1 76 ? -5.775 -2.369 -3.582 1.00 43.81 76 VAL A C 1
ATOM 591 O O . VAL A 1 76 ? -5.657 -3.157 -2.648 1.00 43.81 76 VAL A O 1
ATOM 594 N N . SER A 1 77 ? -4.953 -2.404 -4.623 1.00 41.59 77 SER A N 1
ATOM 595 C CA . SER A 1 77 ? -3.695 -3.111 -4.616 1.00 41.59 77 SER A CA 1
ATOM 596 C C . SER A 1 77 ? -2.670 -2.164 -4.006 1.00 41.59 77 SER A C 1
ATOM 598 O O . SER A 1 77 ? -2.432 -1.059 -4.496 1.00 41.59 77 SER A O 1
ATOM 600 N N . LEU A 1 78 ? -2.008 -2.622 -2.944 1.00 45.94 78 LEU A N 1
ATOM 601 C CA . LEU A 1 78 ? -0.723 -2.067 -2.510 1.00 45.94 78 LEU A CA 1
ATOM 602 C C . LEU A 1 78 ? 0.341 -2.129 -3.634 1.00 45.94 78 LEU A C 1
ATOM 604 O O . LEU A 1 78 ? 1.424 -1.570 -3.480 1.00 45.94 78 LEU A O 1
ATOM 608 N N . GLY A 1 79 ? 0.041 -2.750 -4.780 1.00 46.28 79 GLY A N 1
ATOM 609 C CA . GLY A 1 79 ? 0.688 -2.503 -6.062 1.00 46.28 79 GLY A CA 1
ATOM 610 C C . GLY A 1 79 ? -0.095 -1.471 -6.871 1.00 46.28 79 GLY A C 1
ATOM 611 O O . GLY A 1 79 ? -1.157 -1.766 -7.408 1.00 46.28 79 GLY A O 1
ATOM 612 N N . GLN A 1 80 ? 0.463 -0.265 -6.972 1.00 43.34 80 GLN A N 1
ATOM 613 C CA . GLN A 1 80 ? -0.024 0.847 -7.791 1.00 43.34 80 GLN A CA 1
ATOM 614 C C . GLN A 1 80 ? -0.718 0.371 -9.074 1.00 43.34 80 GLN A C 1
ATOM 616 O O . GLN A 1 80 ? -0.105 -0.322 -9.888 1.00 43.34 80 GLN A O 1
ATOM 621 N N . ALA A 1 81 ? -1.970 0.789 -9.280 1.00 48.28 81 ALA A N 1
ATOM 622 C CA . ALA A 1 81 ? -2.642 0.683 -10.567 1.00 48.28 81 ALA A CA 1
ATOM 623 C C . ALA A 1 81 ? -1.837 1.489 -11.600 1.00 48.28 81 ALA A C 1
ATOM 625 O O . ALA A 1 81 ? -2.023 2.695 -11.766 1.00 48.28 81 ALA A O 1
ATOM 626 N N . ILE A 1 82 ? -0.863 0.842 -12.244 1.00 53.19 82 ILE A N 1
ATOM 627 C CA . ILE A 1 82 ? -0.091 1.450 -13.320 1.00 53.19 82 ILE A CA 1
ATOM 628 C C . ILE A 1 82 ? -1.012 1.495 -14.528 1.00 53.19 82 ILE A C 1
ATOM 630 O O . ILE A 1 82 ? -1.240 0.483 -15.192 1.00 53.19 82 ILE A O 1
ATOM 634 N N . GLY A 1 83 ? -1.527 2.686 -14.820 1.00 54.28 83 GLY A N 1
ATOM 635 C CA . GLY A 1 83 ? -2.188 2.951 -16.087 1.00 54.28 83 GLY A CA 1
ATOM 636 C C . GLY A 1 83 ? -1.157 2.816 -17.201 1.00 54.28 83 GLY A C 1
ATOM 637 O O . GLY A 1 83 ? -0.343 3.720 -17.401 1.00 54.28 83 GLY A O 1
ATOM 638 N N . ARG A 1 84 ? -1.162 1.672 -17.891 1.00 53.53 84 ARG A N 1
ATOM 639 C CA . ARG A 1 84 ? -0.358 1.444 -19.095 1.00 53.53 84 ARG A CA 1
ATOM 640 C C . ARG A 1 84 ? -1.162 1.920 -20.291 1.00 53.53 84 ARG A C 1
ATOM 642 O O . ARG A 1 84 ? -2.236 1.393 -20.566 1.00 53.53 84 ARG A O 1
ATOM 649 N N . SER A 1 85 ? -0.646 2.917 -20.997 1.00 57.91 85 SER A N 1
ATOM 650 C CA . SER A 1 85 ? -1.198 3.326 -22.286 1.00 57.91 85 SER A CA 1
ATOM 651 C C . SER A 1 85 ? -0.139 3.114 -23.356 1.00 57.91 85 SER A C 1
ATOM 653 O O . SER A 1 85 ? 0.998 3.576 -23.229 1.00 57.91 85 SER A O 1
ATOM 655 N N . LYS A 1 86 ? -0.495 2.359 -24.395 1.00 57.16 86 LYS A N 1
ATOM 656 C CA . LYS A 1 86 ? 0.391 2.054 -25.517 1.00 57.16 86 LYS A CA 1
ATOM 657 C C . LYS A 1 86 ? 0.391 3.257 -26.456 1.00 57.16 86 LYS A C 1
ATOM 659 O O . LYS A 1 86 ? -0.605 3.500 -27.130 1.00 57.16 86 LYS A O 1
ATOM 664 N N . VAL A 1 87 ? 1.478 4.029 -26.468 1.00 58.03 87 VAL A N 1
ATOM 665 C CA . VAL A 1 87 ? 1.518 5.315 -27.189 1.00 58.03 87 VAL A CA 1
ATOM 666 C C . VAL A 1 87 ? 2.157 5.180 -28.571 1.00 58.03 87 VAL A C 1
ATOM 668 O O . VAL A 1 87 ? 1.703 5.844 -29.496 1.00 58.03 87 VAL A O 1
ATOM 671 N N . ILE A 1 88 ? 3.161 4.309 -28.759 1.00 59.91 88 ILE A N 1
ATOM 672 C CA . ILE A 1 88 ? 3.803 4.101 -30.073 1.00 59.91 88 ILE A CA 1
ATOM 673 C C . ILE A 1 88 ? 4.162 2.622 -30.254 1.00 59.91 88 ILE A C 1
ATOM 675 O O . ILE A 1 88 ? 4.790 2.002 -29.394 1.00 59.91 88 ILE A O 1
ATOM 679 N N . SER A 1 89 ? 3.739 2.026 -31.370 1.00 53.94 89 SER A N 1
ATOM 680 C CA . SER A 1 89 ? 3.982 0.616 -31.705 1.00 53.94 89 SER A CA 1
ATOM 681 C C . SER A 1 89 ? 4.381 0.452 -33.163 1.00 53.94 89 SER A C 1
ATOM 683 O O . SER A 1 89 ? 3.612 -0.089 -33.957 1.00 53.94 89 SER A O 1
ATOM 685 N N . ASP A 1 90 ? 5.606 0.843 -33.507 1.00 59.12 90 ASP A N 1
ATOM 686 C CA . ASP A 1 90 ? 6.209 0.422 -34.773 1.00 59.12 90 ASP A CA 1
ATOM 687 C C . ASP A 1 90 ? 6.648 -1.038 -34.654 1.00 59.12 90 ASP A C 1
ATOM 689 O O . ASP A 1 90 ? 7.817 -1.382 -34.474 1.00 59.12 90 ASP A O 1
ATOM 693 N N . THR A 1 91 ? 5.659 -1.928 -34.730 1.00 56.75 91 THR A N 1
ATOM 694 C CA . THR A 1 91 ? 5.843 -3.377 -34.578 1.00 56.75 91 THR A CA 1
ATOM 695 C C . THR A 1 91 ? 6.778 -3.940 -35.657 1.00 56.75 91 THR A C 1
ATOM 697 O O . THR A 1 91 ? 7.486 -4.912 -35.396 1.00 56.75 91 THR A O 1
ATOM 700 N N . SER A 1 92 ? 6.855 -3.282 -36.821 1.00 57.72 92 SER A N 1
ATOM 701 C CA . SER A 1 92 ? 7.779 -3.598 -37.919 1.00 57.72 92 SER A CA 1
ATOM 702 C C . SER A 1 92 ? 9.248 -3.324 -37.581 1.00 57.72 92 SER A C 1
ATOM 704 O O . SER A 1 92 ? 10.124 -4.042 -38.053 1.00 57.72 92 SER A O 1
ATOM 706 N N . SER A 1 93 ? 9.532 -2.330 -36.734 1.00 65.12 93 SER A N 1
ATOM 707 C CA . SER A 1 93 ? 10.895 -1.956 -36.333 1.00 65.12 93 SER A CA 1
ATOM 708 C C . SER A 1 93 ? 11.345 -2.633 -35.032 1.00 65.12 93 SER A C 1
ATOM 710 O O . SER A 1 93 ? 12.482 -2.445 -34.596 1.00 65.12 93 SER A O 1
ATOM 712 N N . GLY A 1 94 ? 10.471 -3.419 -34.391 1.00 73.88 94 GLY A N 1
ATOM 713 C CA . GLY A 1 94 ? 10.772 -4.137 -33.150 1.00 73.88 94 GLY A CA 1
ATOM 714 C C . GLY A 1 94 ? 10.987 -3.236 -31.929 1.00 73.88 94 GLY A C 1
ATOM 715 O O . GLY A 1 94 ? 11.578 -3.698 -30.952 1.00 73.88 94 GLY A O 1
ATOM 716 N N . ILE A 1 95 ? 10.532 -1.979 -31.980 1.00 81.62 95 ILE A N 1
ATOM 717 C CA . ILE A 1 95 ? 10.557 -1.028 -30.861 1.00 81.62 95 ILE A CA 1
ATOM 718 C C . ILE A 1 95 ? 9.123 -0.813 -30.375 1.00 81.62 95 ILE A C 1
ATOM 720 O O . ILE A 1 95 ? 8.213 -0.564 -31.163 1.00 81.62 95 ILE A O 1
ATOM 724 N N . THR A 1 96 ? 8.899 -0.920 -29.070 1.00 83.62 96 THR A N 1
ATOM 725 C CA . THR A 1 96 ? 7.606 -0.630 -28.434 1.00 83.62 96 THR A CA 1
ATOM 726 C C . THR A 1 96 ? 7.820 0.373 -27.316 1.00 83.62 96 THR A C 1
ATOM 728 O O . THR A 1 96 ? 8.691 0.163 -26.477 1.00 83.62 96 THR A O 1
ATOM 731 N N . ILE A 1 97 ? 7.049 1.461 -27.311 1.00 84.19 97 ILE A N 1
ATOM 732 C CA . ILE A 1 97 ? 7.116 2.484 -26.265 1.00 84.19 97 ILE A CA 1
ATOM 733 C C . ILE A 1 97 ? 5.775 2.533 -25.540 1.00 84.19 97 ILE A C 1
ATOM 735 O O . ILE A 1 97 ? 4.728 2.791 -26.143 1.00 84.19 97 ILE A O 1
ATOM 739 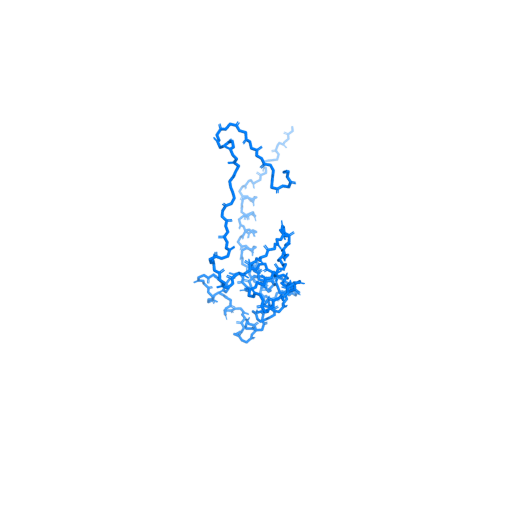N N . GLU A 1 98 ? 5.822 2.301 -24.235 1.00 84.75 98 GLU A N 1
ATOM 740 C CA . GLU A 1 98 ? 4.670 2.330 -23.342 1.00 84.75 98 GLU A CA 1
ATOM 741 C C . GLU A 1 98 ? 4.807 3.471 -22.342 1.00 84.75 98 GLU A C 1
ATOM 743 O O . GLU A 1 98 ? 5.852 3.651 -21.715 1.00 84.75 98 GLU A O 1
ATOM 748 N N . ASP A 1 99 ? 3.735 4.234 -22.164 1.00 83.69 99 ASP A N 1
ATOM 749 C CA . ASP A 1 99 ? 3.685 5.248 -21.123 1.00 83.69 99 ASP A CA 1
ATOM 750 C C . ASP A 1 99 ? 3.200 4.601 -19.827 1.00 83.69 99 ASP A C 1
ATOM 752 O O . ASP A 1 99 ? 2.139 3.969 -19.790 1.00 83.69 99 ASP A O 1
ATOM 756 N N . ILE A 1 100 ? 3.971 4.799 -18.758 1.00 83.12 100 ILE A N 1
ATOM 757 C CA . ILE A 1 100 ? 3.612 4.376 -17.408 1.00 83.12 100 ILE A CA 1
ATOM 758 C C . ILE A 1 100 ? 3.282 5.603 -16.568 1.00 83.12 100 ILE A C 1
ATOM 760 O O . ILE A 1 100 ? 4.047 6.572 -16.496 1.00 83.12 100 ILE A O 1
ATOM 764 N N . LYS A 1 101 ? 2.115 5.573 -15.932 1.00 82.81 101 LYS A N 1
ATOM 765 C CA . LYS A 1 101 ? 1.681 6.607 -14.995 1.00 82.81 101 LYS A CA 1
ATOM 766 C C . LYS A 1 101 ? 1.261 5.950 -13.693 1.00 82.81 101 LYS A C 1
ATOM 768 O O . LYS A 1 101 ? 0.409 5.064 -13.693 1.00 82.81 101 LYS A O 1
ATOM 773 N N . GLY A 1 102 ? 1.874 6.403 -12.609 1.00 78.88 102 GLY A N 1
ATOM 774 C CA . GLY A 1 102 ? 1.461 6.117 -11.244 1.00 78.88 102 GLY A CA 1
ATOM 775 C C . GLY A 1 102 ? 1.156 7.412 -10.484 1.00 78.88 102 GLY A C 1
ATOM 776 O O . GLY A 1 102 ? 1.283 8.503 -11.043 1.00 78.88 102 GLY A O 1
ATOM 777 N N . PRO A 1 103 ? 0.783 7.318 -9.199 1.00 75.81 103 PRO A N 1
ATOM 778 C CA . PRO A 1 103 ? 0.396 8.481 -8.395 1.00 75.81 103 PRO A CA 1
ATOM 779 C C . PRO A 1 103 ? 1.520 9.511 -8.206 1.00 75.81 103 PRO A C 1
ATOM 781 O O . PRO A 1 103 ? 1.259 10.707 -8.145 1.00 75.81 103 PRO A O 1
ATOM 784 N N . SER A 1 104 ? 2.771 9.052 -8.120 1.00 84.06 104 SER A N 1
ATOM 785 C CA . SER A 1 104 ? 3.951 9.885 -7.850 1.00 84.06 104 SER A CA 1
ATOM 786 C C . SER A 1 104 ? 4.974 9.902 -8.987 1.00 84.06 104 SER A C 1
ATOM 788 O O . SER A 1 104 ? 5.999 10.570 -8.876 1.00 84.06 104 SER A O 1
ATOM 790 N N . PHE A 1 105 ? 4.730 9.169 -10.076 1.00 81.38 105 PHE A N 1
ATOM 791 C CA . PHE A 1 105 ? 5.696 9.029 -11.161 1.00 81.38 105 PHE A CA 1
ATOM 792 C C . PHE A 1 105 ? 5.025 8.983 -12.531 1.00 81.38 105 PHE A C 1
ATOM 794 O O . PHE A 1 105 ? 3.934 8.443 -12.720 1.00 81.38 105 PHE A O 1
ATOM 801 N N . LYS A 1 106 ? 5.736 9.522 -13.517 1.00 88.44 106 LYS A N 1
ATOM 802 C CA . LYS A 1 106 ? 5.403 9.429 -14.934 1.00 88.44 106 LYS A CA 1
ATOM 803 C C . LYS A 1 106 ? 6.671 9.036 -15.671 1.00 88.44 106 LYS A C 1
ATOM 805 O O . LYS A 1 106 ? 7.690 9.705 -15.537 1.00 88.44 106 LYS A O 1
ATOM 810 N N . GLY A 1 107 ? 6.600 7.958 -16.434 1.00 85.31 107 GLY A N 1
ATOM 811 C CA . GLY A 1 107 ? 7.739 7.418 -17.163 1.00 85.31 107 GLY A CA 1
ATOM 812 C C . GLY A 1 107 ? 7.338 6.891 -18.531 1.00 85.31 107 GLY A C 1
ATOM 813 O O . GLY A 1 107 ? 6.154 6.760 -18.848 1.00 85.31 107 GLY A O 1
ATOM 814 N N . LYS A 1 108 ? 8.347 6.585 -19.340 1.00 88.94 108 LYS A N 1
ATOM 815 C CA . LYS A 1 108 ? 8.199 5.871 -20.607 1.00 88.94 108 LYS A CA 1
ATOM 816 C C . LYS A 1 108 ? 9.068 4.623 -20.549 1.00 88.94 108 LYS A C 1
ATOM 818 O O . LYS A 1 108 ? 10.226 4.706 -20.150 1.00 88.94 108 LYS A O 1
ATOM 823 N N . VAL A 1 109 ? 8.513 3.487 -20.938 1.00 87.94 109 VAL A N 1
ATOM 824 C CA . VAL A 1 109 ? 9.218 2.211 -21.054 1.00 87.94 109 VAL A CA 1
ATOM 825 C C . VAL A 1 109 ? 9.429 1.940 -22.532 1.00 87.94 109 VAL A C 1
ATOM 827 O O . VAL A 1 109 ? 8.474 1.964 -23.300 1.00 87.94 109 VAL A O 1
ATOM 830 N N . MET A 1 110 ? 10.673 1.688 -22.933 1.00 87.00 110 MET A N 1
ATOM 831 C CA . MET A 1 110 ? 11.015 1.323 -24.304 1.00 87.00 110 MET A CA 1
ATOM 832 C C . MET A 1 110 ? 11.509 -0.122 -24.335 1.00 87.00 110 MET A C 1
ATOM 834 O O . MET A 1 110 ? 12.533 -0.447 -23.739 1.00 87.00 110 MET A O 1
ATOM 838 N N . LEU A 1 111 ? 10.788 -0.982 -25.047 1.00 86.62 111 LEU A N 1
ATOM 839 C CA . LEU A 1 111 ? 11.185 -2.352 -25.333 1.00 86.62 111 LEU A CA 1
ATOM 840 C C . LEU A 1 111 ? 11.792 -2.416 -26.736 1.00 86.62 111 LEU A C 1
ATOM 842 O O . LEU A 1 111 ? 11.128 -2.080 -27.717 1.00 86.62 111 LEU A O 1
ATOM 846 N N . ILE A 1 112 ? 13.037 -2.877 -26.832 1.00 88.06 112 ILE A N 1
ATOM 847 C CA . ILE A 1 112 ? 13.758 -3.051 -28.097 1.00 88.06 112 ILE A CA 1
ATOM 848 C C . ILE A 1 112 ? 14.056 -4.540 -28.263 1.00 88.06 112 ILE A C 1
ATOM 850 O O . ILE A 1 112 ? 14.801 -5.111 -27.472 1.00 88.06 112 ILE A O 1
ATOM 854 N N . LYS A 1 113 ? 13.472 -5.176 -29.285 1.00 86.31 113 LYS A N 1
ATOM 855 C CA . LYS A 1 113 ? 13.633 -6.623 -29.519 1.00 86.31 113 LYS A CA 1
ATOM 856 C C . LYS A 1 113 ? 15.057 -7.020 -29.925 1.00 86.31 113 LYS A C 1
ATOM 858 O O . LYS A 1 113 ? 15.505 -8.096 -29.550 1.00 86.31 113 LYS A O 1
ATOM 863 N N . ASP A 1 114 ? 15.752 -6.170 -30.685 1.00 88.44 114 ASP A N 1
ATOM 864 C CA . ASP A 1 114 ? 17.144 -6.393 -31.100 1.00 88.44 114 ASP A CA 1
ATOM 865 C C . ASP A 1 114 ? 18.104 -5.438 -30.361 1.00 88.44 114 ASP A C 1
ATOM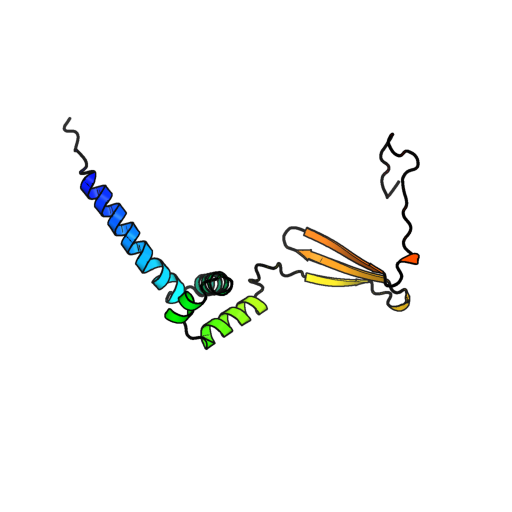 867 O O . ASP A 1 114 ? 18.159 -4.248 -30.695 1.00 88.44 114 ASP A O 1
ATOM 871 N N . PRO A 1 115 ? 18.883 -5.929 -29.377 1.00 87.50 115 PRO A N 1
ATOM 872 C CA . PRO A 1 115 ? 19.763 -5.096 -28.561 1.00 87.50 115 PRO A CA 1
ATOM 873 C C . PRO A 1 115 ? 20.976 -4.551 -29.325 1.00 87.50 115 PRO A C 1
ATOM 875 O O . PRO A 1 115 ? 21.550 -3.552 -28.897 1.00 87.50 115 PRO A O 1
ATOM 878 N N . LYS A 1 116 ? 21.358 -5.132 -30.475 1.00 86.94 116 LYS A N 1
ATOM 879 C CA . LYS A 1 116 ? 22.521 -4.669 -31.265 1.00 86.94 116 LYS A CA 1
ATOM 880 C C . LYS A 1 116 ? 22.348 -3.256 -31.826 1.00 86.94 116 LYS A C 1
ATOM 882 O O . LYS A 1 116 ? 23.314 -2.630 -32.255 1.00 86.94 116 LYS A O 1
ATOM 887 N N . ARG A 1 117 ? 21.113 -2.754 -31.838 1.00 83.00 117 ARG A N 1
ATOM 888 C CA . ARG A 1 117 ? 20.755 -1.408 -32.299 1.00 83.00 117 ARG A CA 1
ATOM 889 C C . ARG A 1 117 ? 21.014 -0.328 -31.248 1.00 83.00 117 ARG A C 1
ATOM 891 O O . ARG A 1 117 ? 20.996 0.852 -31.591 1.00 83.00 117 ARG A O 1
ATOM 898 N N . VAL A 1 118 ? 21.251 -0.707 -29.992 1.00 87.38 118 VAL A N 1
ATOM 899 C CA . VAL A 1 118 ? 21.559 0.226 -28.905 1.00 87.38 118 VAL A CA 1
ATOM 900 C C . VAL A 1 118 ? 23.035 0.601 -28.971 1.00 87.38 118 VAL A C 1
ATOM 902 O O . VAL A 1 118 ? 23.907 -0.265 -29.013 1.00 87.38 118 VAL A O 1
ATOM 905 N N . LYS A 1 119 ? 23.320 1.903 -28.972 1.00 86.62 119 LYS A N 1
ATOM 906 C CA . LYS A 1 119 ? 24.680 2.443 -28.916 1.00 86.62 119 LYS A CA 1
ATOM 907 C C . LYS A 1 119 ? 24.827 3.286 -27.660 1.00 86.62 119 LYS A C 1
ATOM 909 O O . LYS A 1 119 ? 23.934 4.063 -27.334 1.00 86.62 119 LYS A O 1
ATOM 914 N N . LEU A 1 120 ? 25.956 3.132 -26.979 1.00 86.06 120 LEU A N 1
ATOM 915 C CA . LEU A 1 120 ? 26.315 3.983 -25.856 1.00 86.06 120 LEU A CA 1
ATOM 916 C C . LEU A 1 120 ? 26.956 5.260 -26.404 1.00 86.06 120 LEU A C 1
ATOM 918 O O . LEU A 1 120 ? 28.005 5.195 -27.043 1.00 86.06 120 LEU A O 1
ATOM 922 N N . ALA A 1 121 ? 26.317 6.400 -26.164 1.00 82.62 121 ALA A N 1
ATOM 923 C CA . ALA A 1 121 ? 26.928 7.704 -26.367 1.00 82.62 121 ALA A CA 1
ATOM 924 C C . ALA A 1 121 ? 27.469 8.193 -25.022 1.00 82.62 121 ALA A C 1
ATOM 926 O O . ALA A 1 121 ? 26.770 8.138 -24.009 1.00 82.62 121 ALA A O 1
ATOM 927 N N . VAL A 1 122 ? 28.717 8.644 -25.021 1.00 84.19 122 VAL A N 1
ATOM 928 C CA . VAL A 1 122 ? 29.355 9.288 -23.873 1.00 84.19 122 VAL A CA 1
ATOM 929 C C . VAL A 1 122 ? 29.832 10.662 -24.306 1.00 84.19 122 VAL A C 1
ATOM 931 O O . VAL A 1 122 ? 30.163 10.859 -25.477 1.00 84.19 122 VAL A O 1
ATOM 934 N N . THR A 1 123 ? 29.862 11.601 -23.364 1.00 86.50 123 THR A N 1
ATOM 935 C CA . THR A 1 123 ? 30.476 12.905 -23.617 1.00 86.50 123 THR A CA 1
ATOM 936 C C . THR A 1 123 ? 31.956 12.732 -23.957 1.00 86.50 123 THR A C 1
ATOM 938 O O . THR A 1 123 ? 32.593 11.759 -23.541 1.00 86.50 123 THR A O 1
ATOM 941 N N . LYS A 1 124 ? 32.510 13.672 -24.718 1.00 84.00 124 LYS A N 1
ATOM 942 C CA . LYS A 1 124 ? 33.946 13.697 -25.028 1.00 84.00 124 LYS A CA 1
ATOM 943 C C . LYS A 1 124 ? 34.785 14.100 -23.811 1.00 84.00 124 LYS A C 1
ATOM 945 O O . LYS A 1 124 ? 35.927 13.665 -23.705 1.00 84.00 124 LYS A O 1
ATOM 950 N N . ASP A 1 125 ? 34.195 14.837 -22.871 1.00 86.56 125 ASP A N 1
ATOM 951 C CA . ASP A 1 125 ? 34.891 15.469 -21.744 1.00 86.56 125 ASP A CA 1
ATOM 952 C C . ASP A 1 125 ? 34.670 14.726 -20.412 1.00 86.56 125 ASP A C 1
ATOM 954 O O . ASP A 1 125 ? 34.397 15.324 -19.365 1.00 86.56 125 ASP A O 1
ATOM 958 N N . ILE A 1 126 ? 34.779 13.391 -20.436 1.00 86.12 126 ILE A N 1
ATOM 959 C CA . ILE A 1 126 ? 34.580 12.542 -19.250 1.00 86.12 126 ILE A CA 1
ATOM 960 C C . ILE A 1 126 ? 35.537 12.964 -18.126 1.00 86.12 126 ILE A C 1
ATOM 962 O O . ILE A 1 126 ? 36.755 12.927 -18.280 1.00 86.12 126 ILE A O 1
ATOM 966 N N . GLY A 1 127 ? 34.975 13.315 -16.966 1.00 85.69 127 GLY A N 1
ATOM 967 C CA . GLY A 1 127 ? 35.735 13.714 -15.776 1.00 85.69 127 GLY A CA 1
ATOM 968 C C . GLY A 1 127 ? 36.102 15.199 -15.716 1.00 85.69 127 GLY A C 1
ATOM 969 O O . GLY A 1 127 ? 36.685 15.623 -14.721 1.00 85.69 127 GLY A O 1
ATOM 970 N N . VAL A 1 128 ? 35.739 15.982 -16.736 1.00 90.44 128 VAL A N 1
ATOM 971 C CA . VAL A 1 128 ? 35.971 17.433 -16.773 1.00 90.44 128 VAL A CA 1
ATOM 972 C C . VAL A 1 128 ? 34.647 18.186 -16.668 1.00 90.44 128 VAL A C 1
ATOM 974 O O . VAL A 1 128 ? 34.450 18.930 -15.708 1.00 90.44 128 VAL A O 1
ATOM 977 N N . THR A 1 129 ? 33.711 17.945 -17.594 1.00 86.06 129 THR A N 1
ATOM 978 C CA . THR A 1 129 ? 32.425 18.662 -17.654 1.00 86.06 129 THR A CA 1
ATOM 979 C C . THR A 1 129 ? 31.290 17.717 -18.047 1.00 86.06 129 THR A C 1
ATOM 981 O O . THR A 1 129 ? 31.482 16.774 -18.808 1.00 86.06 129 THR A O 1
ATOM 984 N N . GLY A 1 130 ? 30.090 17.952 -17.508 1.00 85.00 130 GLY A N 1
ATOM 985 C CA . GLY A 1 130 ? 28.883 17.233 -17.916 1.00 85.00 130 GLY A CA 1
ATOM 986 C C . GLY A 1 130 ? 28.219 17.875 -19.136 1.00 85.00 130 GLY A C 1
ATOM 987 O O . GLY A 1 130 ? 28.072 19.093 -19.185 1.00 85.00 130 GLY A O 1
ATOM 988 N N . GLU A 1 131 ? 27.771 17.053 -20.081 1.00 85.75 131 GLU A N 1
ATOM 989 C CA . GLU A 1 131 ? 27.052 17.470 -21.292 1.00 85.75 131 GLU A CA 1
ATOM 990 C C . GLU A 1 131 ? 25.577 17.055 -21.197 1.00 85.75 131 GLU A C 1
ATOM 992 O O . GLU A 1 131 ? 25.251 15.994 -20.647 1.00 85.75 131 GLU A O 1
ATOM 997 N N . ARG A 1 132 ? 24.661 17.902 -21.682 1.00 85.25 132 ARG A N 1
ATOM 998 C CA . ARG A 1 132 ? 23.235 17.561 -21.731 1.00 85.25 132 ARG A CA 1
ATOM 999 C C . ARG A 1 132 ? 22.971 16.682 -22.945 1.00 85.25 132 ARG A C 1
ATOM 1001 O O . ARG A 1 132 ? 23.545 16.879 -23.995 1.00 85.25 132 ARG A O 1
ATOM 1008 N N . VAL A 1 133 ? 22.014 15.766 -22.824 1.00 80.56 133 VAL A N 1
ATOM 1009 C CA . VAL A 1 133 ? 21.609 14.872 -23.929 1.00 80.56 133 VAL A CA 1
ATOM 1010 C C . VAL A 1 133 ? 21.005 15.637 -25.125 1.00 80.56 133 VAL A C 1
ATOM 1012 O O . VAL A 1 133 ? 20.904 15.083 -26.215 1.00 80.56 133 VAL A O 1
ATOM 1015 N N . SER A 1 134 ? 20.572 16.883 -24.911 1.00 77.00 134 SER A N 1
ATOM 1016 C CA . SER A 1 134 ? 19.920 17.731 -25.917 1.00 77.00 134 SER A CA 1
ATOM 1017 C C . SER A 1 134 ? 20.848 18.746 -26.593 1.00 77.00 134 SER A C 1
ATOM 1019 O O . SER A 1 134 ? 20.405 19.369 -27.557 1.00 77.00 134 SER A O 1
ATOM 1021 N N . ASP A 1 135 ? 22.049 18.951 -26.045 1.00 60.62 135 ASP A N 1
ATOM 1022 C CA . ASP A 1 135 ? 23.053 19.902 -26.547 1.00 60.62 135 ASP A CA 1
ATOM 1023 C C . ASP A 1 135 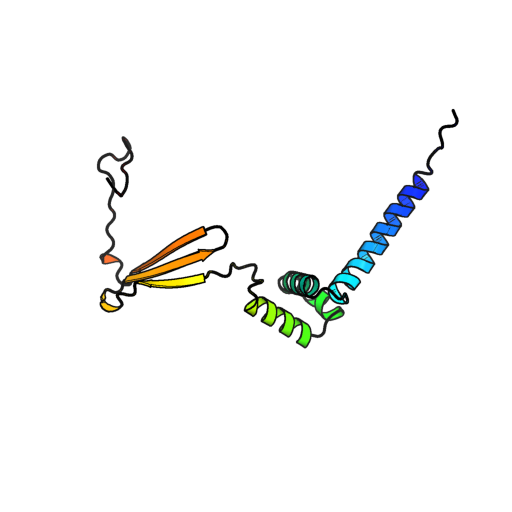? 24.068 19.150 -27.429 1.00 60.62 135 ASP A C 1
ATOM 1025 O O . ASP A 1 135 ? 24.549 19.756 -28.414 1.00 60.62 135 ASP A O 1
#

Nearest PDB structures (foldseek):
  5om5-assembly1_A  TM=5.687E-01  e=1.099E+00  Homo sapiens
  2luu-assembly1_A  TM=4.272E-01  e=8.071E-01  Danio rerio
  3l7t-assembly2_C  TM=3.875E-01  e=3.554E+00  Streptococcus mutans
  8dg5-assembly1_K  TM=4.454E-01  e=8.439E+00  Drosophila melanogaster
  4p69-assembly1_A-2  TM=2.660E-01  e=9.549E+00  Escherichia coli O157:H7

Solvent-accessible surface area (backbone atoms only — not comparable to full-atom values): 8416 Å² total; per-residue (Å²): 134,88,78,79,76,71,59,59,70,59,54,52,50,50,52,52,49,50,50,54,52,46,64,60,46,48,60,50,48,42,69,73,43,95,48,64,70,56,30,44,50,51,49,52,56,39,56,74,39,99,54,46,66,67,53,58,77,74,41,57,69,72,56,52,52,51,42,50,52,48,27,65,76,69,51,68,41,97,61,73,68,60,51,73,44,83,75,48,70,51,69,90,78,40,40,37,38,34,38,41,36,49,98,89,48,76,52,75,46,76,50,63,76,61,68,86,78,66,75,89,85,75,70,93,44,78,95,76,60,90,76,63,97,88,112

Foldseek 3Di:
DDDPPDPVVVVVVVVVVVVVVCVVVVVVCQLVNPDLVSVLVVLVVCCVDPHNVVNVVRDPPVVSVVSVVVCVVVVVPPPFPWPWDFDDCPVVQQWTWIWTDGPPDTDIDIGHPDCVPDDDDDDPQPPHDDDDPVD

Mean predicted 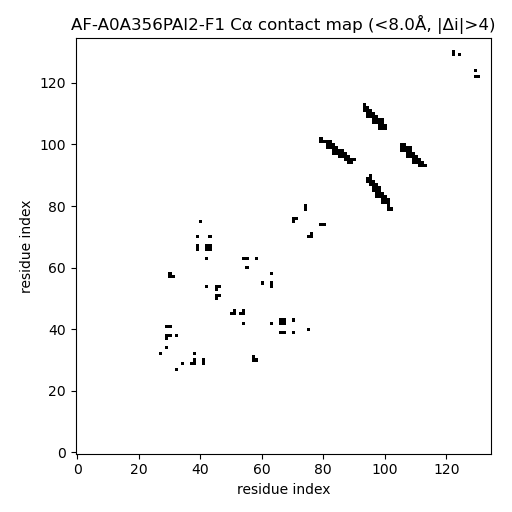aligned error: 17.5 Å

Sequence (135 aa):
MKTQKIKVKMILAFIGYNLIFASILAPFVVFKGPFEALKTMAVGAVATSRHPQVVQLFLSQAEIDRIMNLNEEQGVSLGQAIGRSKVISDTSSGITIEDIKGPSFKGKVMLIKDPKRVKLAVTKDIGVTGERVSD

pLDDT: mean 73.39, std 13.53, range [40.19, 92.75]